Protein AF-A0A2D7V155-F1 (afdb_monomer_lite)

Secondary structure (DSSP, 8-state):
----HHHHHHHHH--HHHHHHHHHHTT----S-HHHHHHHHIIIII-TT---SHHHHHH--HHHHHHHHHHTTS---S-HHHHHHHHHHHHH--TTTS-TGGGGTS-HHHHHHHHHHTT----S-HHHHHHHHHHHHHHTTTTSSS--HHHHT---------PPPPPPPP--PPPP-----

Sequence (181 aa):
MDIDTERLAILHTSKLEDLKEIASESGVPRTGSVERLRIRLIQSIILPSEDLTWDGIQDLSNQQLTDLLKIFGVKSSGSQKDKRQRIWLHIHQDPKKLTIDSLAEMNRDDLHELCARLEMPRSGNKTQLIGRVAGVLSNQEGAWGRIKRSVKRGSTSSVPTTKPTPPPAPIVSPIEIEESE

Structure (mmCIF, N/CA/C/O backbone):
data_AF-A0A2D7V155-F1
#
_entry.id   AF-A0A2D7V155-F1
#
loop_
_atom_site.group_PDB
_atom_site.id
_atom_site.type_symbol
_atom_site.label_atom_id
_atom_site.label_alt_id
_atom_site.label_comp_id
_atom_site.label_asym_id
_atom_site.label_entity_id
_atom_site.label_seq_id
_atom_site.pdbx_PDB_ins_code
_atom_site.Cartn_x
_atom_site.Cartn_y
_atom_site.Cartn_z
_atom_site.occupancy
_atom_site.B_iso_or_equiv
_atom_site.auth_seq_id
_atom_site.auth_comp_id
_atom_site.auth_asym_id
_atom_site.auth_atom_id
_atom_site.pdbx_PDB_model_num
ATOM 1 N N . MET A 1 1 ? -20.803 1.721 -3.032 1.00 69.25 1 MET A N 1
ATOM 2 C CA . MET A 1 1 ? -20.425 0.943 -1.839 1.00 69.25 1 MET A CA 1
ATOM 3 C C . MET A 1 1 ? -21.071 1.635 -0.665 1.00 69.25 1 MET A C 1
ATOM 5 O O . MET A 1 1 ? -20.815 2.822 -0.489 1.00 69.25 1 MET A O 1
ATOM 9 N N . ASP A 1 2 ? -21.957 0.946 0.041 1.00 78.94 2 ASP A N 1
ATOM 10 C CA . ASP A 1 2 ? -22.443 1.440 1.325 1.00 78.94 2 ASP A CA 1
ATOM 11 C C . ASP A 1 2 ? -21.349 1.146 2.357 1.00 78.94 2 ASP A C 1
ATOM 13 O O . ASP A 1 2 ? -20.888 0.010 2.454 1.00 78.94 2 ASP A O 1
ATOM 17 N N . ILE A 1 3 ? -20.817 2.186 2.995 1.00 87.25 3 ILE A N 1
ATOM 18 C CA . ILE A 1 3 ? -19.624 2.095 3.842 1.00 87.25 3 ILE A CA 1
ATOM 19 C C . ILE A 1 3 ? -19.998 2.635 5.208 1.00 87.25 3 ILE A C 1
ATOM 21 O O . ILE A 1 3 ? -20.402 3.792 5.326 1.00 87.25 3 ILE A O 1
ATOM 25 N N . ASP A 1 4 ? -19.772 1.830 6.241 1.00 90.56 4 ASP A N 1
ATOM 26 C CA . ASP A 1 4 ? -19.869 2.271 7.627 1.00 90.56 4 ASP A CA 1
ATOM 27 C C . ASP A 1 4 ? -18.742 3.273 7.933 1.00 90.56 4 ASP A C 1
ATOM 29 O O . ASP A 1 4 ? -17.618 2.926 8.313 1.00 90.56 4 ASP A O 1
ATOM 33 N N . THR A 1 5 ? -19.031 4.548 7.671 1.00 90.06 5 THR A N 1
ATOM 34 C CA . THR A 1 5 ? -18.073 5.650 7.819 1.00 90.06 5 THR A CA 1
ATOM 35 C C . THR A 1 5 ? -17.657 5.891 9.267 1.00 90.06 5 THR A C 1
ATOM 37 O O . THR A 1 5 ? -16.519 6.306 9.499 1.00 90.06 5 THR A O 1
ATOM 40 N N . GLU A 1 6 ? -18.529 5.603 10.235 1.00 91.06 6 GLU A N 1
ATOM 41 C CA . GLU A 1 6 ? -18.231 5.751 11.659 1.00 91.06 6 GLU A CA 1
ATOM 42 C C . GLU A 1 6 ? -17.217 4.691 12.086 1.00 91.06 6 GLU A C 1
ATOM 44 O O . GLU A 1 6 ? -16.145 5.014 12.610 1.00 91.06 6 GLU A O 1
ATOM 49 N N . ARG A 1 7 ? -17.485 3.427 11.746 1.00 92.75 7 ARG A N 1
ATOM 50 C CA . ARG A 1 7 ? -16.569 2.321 12.026 1.00 92.75 7 ARG A CA 1
ATOM 51 C C . ARG A 1 7 ? -15.243 2.485 11.291 1.00 92.75 7 ARG A C 1
ATOM 53 O O . ARG A 1 7 ? -14.184 2.230 11.866 1.00 92.75 7 ARG A O 1
ATOM 60 N N . LEU A 1 8 ? -15.264 2.991 10.057 1.00 94.69 8 LEU A N 1
ATOM 61 C CA . LEU A 1 8 ? -14.048 3.317 9.313 1.00 94.69 8 LEU A CA 1
ATOM 62 C C . LEU A 1 8 ? -13.208 4.402 10.012 1.00 94.69 8 LEU A C 1
ATOM 64 O O . LEU A 1 8 ? -11.986 4.258 10.124 1.00 94.69 8 LEU A O 1
ATOM 68 N N . ALA A 1 9 ? -13.843 5.465 10.513 1.00 92.56 9 ALA A N 1
ATOM 69 C CA . ALA A 1 9 ? -13.159 6.543 11.226 1.00 92.56 9 ALA A CA 1
ATOM 70 C C . ALA A 1 9 ? -12.516 6.057 12.536 1.00 92.56 9 ALA A C 1
ATOM 72 O O . ALA A 1 9 ? -11.379 6.441 12.843 1.00 92.56 9 ALA A O 1
ATOM 73 N N . ILE A 1 10 ? -13.197 5.166 13.268 1.00 94.00 10 ILE A N 1
ATOM 74 C CA . ILE A 1 10 ? -12.641 4.487 14.447 1.00 94.00 10 ILE A CA 1
ATOM 75 C C . ILE A 1 10 ? -11.367 3.737 14.041 1.00 94.00 10 ILE A C 1
ATOM 77 O O . ILE A 1 10 ? -10.286 4.043 14.544 1.00 94.00 10 ILE A O 1
ATOM 81 N N . LEU A 1 11 ? -11.436 2.857 13.035 1.00 94.75 11 LEU A N 1
ATOM 82 C CA . LEU A 1 11 ? -10.273 2.083 12.577 1.00 94.75 11 LEU A CA 1
ATOM 83 C C . LEU A 1 11 ? -9.082 2.968 12.167 1.00 94.75 11 LEU A C 1
ATOM 85 O O . LEU A 1 11 ? -7.926 2.631 12.440 1.00 94.75 11 LEU A O 1
ATOM 89 N N . HIS A 1 12 ? -9.325 4.119 11.536 1.00 94.25 12 HIS A N 1
ATOM 90 C CA . HIS A 1 12 ? -8.265 5.046 11.121 1.00 94.25 12 HIS A CA 1
ATOM 91 C C . HIS A 1 12 ? -7.540 5.728 12.287 1.00 94.25 12 HIS A C 1
ATOM 93 O O . HIS A 1 12 ? -6.346 6.041 12.166 1.00 94.25 12 HIS A O 1
ATOM 99 N N . THR A 1 13 ? -8.238 5.966 13.397 1.00 92.69 13 THR A N 1
ATOM 100 C CA . THR A 1 13 ? -7.766 6.809 14.508 1.00 92.69 13 THR A CA 1
ATOM 101 C C . THR A 1 13 ? -7.374 6.024 15.761 1.00 92.69 13 THR A C 1
ATOM 103 O O . THR A 1 13 ? -6.478 6.473 16.479 1.00 92.69 13 THR A O 1
ATOM 106 N N . SER A 1 14 ? -7.936 4.828 15.968 1.00 93.50 14 SER A N 1
ATOM 107 C CA . SER A 1 14 ? -7.659 3.935 17.101 1.00 93.50 14 SER A CA 1
ATOM 108 C C . SER A 1 14 ? -6.175 3.632 17.296 1.00 93.50 14 SER A C 1
ATOM 110 O O . SER A 1 14 ? -5.396 3.535 16.334 1.00 93.50 14 SER A O 1
ATOM 112 N N . LYS A 1 15 ? -5.769 3.462 18.558 1.00 93.50 15 LYS A N 1
ATOM 113 C CA . LYS A 1 15 ? -4.402 3.076 18.931 1.00 93.50 15 LYS A CA 1
ATOM 114 C C . LYS A 1 15 ? -4.209 1.568 18.755 1.00 93.50 15 LYS A C 1
ATOM 116 O O . LYS A 1 15 ? -5.144 0.832 18.470 1.00 93.50 15 LYS A O 1
ATOM 121 N N . LEU A 1 16 ? -2.965 1.099 18.894 1.00 93.69 16 LEU A N 1
ATOM 122 C CA . LEU A 1 16 ? -2.637 -0.314 18.680 1.00 93.69 16 LEU A CA 1
ATOM 123 C C . LEU A 1 16 ? -3.447 -1.255 19.580 1.00 93.69 16 LEU A C 1
ATOM 125 O O . LEU A 1 16 ? -3.882 -2.298 19.106 1.00 93.69 16 LEU A O 1
ATOM 129 N N . GLU A 1 17 ? -3.611 -0.903 20.855 1.00 94.25 17 GLU A N 1
ATOM 130 C CA . GLU A 1 17 ? -4.313 -1.749 21.823 1.00 94.25 17 GLU A CA 1
ATOM 131 C C . GLU A 1 17 ? -5.804 -1.860 21.482 1.00 94.25 17 GLU A C 1
ATOM 133 O O . GLU A 1 17 ? -6.286 -2.977 21.321 1.00 94.25 17 GLU A O 1
ATOM 138 N N . ASP A 1 18 ? -6.474 -0.741 21.192 1.00 95.00 18 ASP A N 1
ATOM 139 C CA . ASP A 1 18 ? -7.873 -0.739 20.738 1.00 95.00 18 ASP A CA 1
ATOM 140 C C . ASP A 1 18 ? -8.043 -1.546 19.434 1.00 95.00 18 ASP A C 1
ATOM 142 O O . ASP A 1 18 ? -8.956 -2.351 19.291 1.00 95.00 18 ASP A O 1
ATOM 146 N N . LEU A 1 19 ? -7.121 -1.406 18.470 1.00 95.81 19 LEU A N 1
ATOM 147 C CA . LEU A 1 19 ? -7.168 -2.193 17.230 1.00 95.81 19 LEU A CA 1
ATOM 148 C C . LEU A 1 19 ? -6.998 -3.697 17.490 1.00 95.81 19 LEU A C 1
ATOM 150 O O . LEU A 1 19 ? -7.582 -4.514 16.783 1.00 95.81 19 LEU A O 1
ATOM 154 N N . LYS A 1 20 ? -6.185 -4.088 18.479 1.00 95.81 20 LYS A N 1
ATOM 155 C CA . LYS A 1 20 ? -6.024 -5.496 18.871 1.00 95.81 20 LYS A CA 1
ATOM 156 C C . LYS A 1 20 ? -7.283 -6.044 19.540 1.00 95.81 20 LYS A C 1
ATOM 158 O O . LYS A 1 20 ? -7.566 -7.230 19.372 1.00 95.81 20 LYS A O 1
ATOM 163 N N . GLU A 1 21 ? -7.996 -5.223 20.299 1.00 95.69 21 GLU A N 1
ATOM 164 C CA . GLU A 1 21 ? -9.286 -5.575 20.893 1.00 95.69 21 GLU A CA 1
ATOM 165 C C . GLU A 1 21 ? -10.333 -5.794 19.798 1.00 95.69 21 GLU A C 1
ATOM 167 O O . GLU A 1 21 ? -10.829 -6.911 19.662 1.00 95.69 21 GLU A O 1
ATOM 172 N N . ILE A 1 22 ? -10.509 -4.819 18.897 1.00 95.12 22 ILE A N 1
ATOM 173 C CA . ILE A 1 22 ? -11.411 -4.930 17.736 1.00 95.12 22 ILE A CA 1
ATOM 174 C C . ILE A 1 22 ? -11.067 -6.162 16.882 1.00 95.12 22 ILE A C 1
ATOM 176 O O . ILE A 1 22 ? -11.953 -6.875 16.408 1.00 95.12 22 ILE A O 1
ATOM 180 N N . ALA A 1 23 ? -9.774 -6.449 16.688 1.00 95.12 23 ALA A N 1
ATOM 181 C CA . ALA A 1 23 ? -9.330 -7.643 15.972 1.00 95.12 23 ALA A CA 1
ATOM 182 C C . ALA A 1 23 ? -9.713 -8.938 16.694 1.00 95.12 23 ALA A C 1
ATOM 184 O O . ALA A 1 23 ? -10.104 -9.894 16.034 1.00 95.12 23 ALA A O 1
ATOM 185 N N . SER A 1 24 ? -9.649 -8.963 18.026 1.00 94.06 24 SER A N 1
ATOM 186 C CA . SER A 1 24 ? -10.067 -10.123 18.823 1.00 94.06 24 SER A CA 1
ATOM 187 C C . SER A 1 24 ? -11.569 -10.375 18.681 1.00 94.06 24 SER A C 1
ATOM 189 O O . SER A 1 24 ? -11.970 -11.506 18.429 1.00 94.06 24 SER A O 1
ATOM 191 N N . GLU A 1 25 ? -12.379 -9.319 18.768 1.00 93.19 25 GLU A N 1
ATOM 192 C CA . GLU A 1 25 ? -13.838 -9.384 18.599 1.00 93.19 25 GLU A CA 1
ATOM 193 C C . GLU A 1 25 ? -14.246 -9.812 17.185 1.00 93.19 25 GLU A C 1
ATOM 195 O O . GLU A 1 25 ? -15.219 -10.536 17.002 1.00 93.19 25 GLU A O 1
ATOM 200 N N . SER A 1 26 ? -13.476 -9.387 16.180 1.00 90.06 26 SER A N 1
ATOM 201 C CA . SER A 1 26 ? -13.758 -9.654 14.764 1.00 90.06 26 SER A CA 1
ATOM 202 C C . SER A 1 26 ? -13.097 -10.938 14.237 1.00 90.06 26 SER A C 1
ATOM 204 O O . SER A 1 26 ? -13.156 -11.201 13.038 1.00 90.06 26 SER A O 1
ATOM 206 N N . GLY A 1 27 ? -12.415 -11.716 15.089 1.00 90.88 27 GLY A N 1
ATOM 207 C CA . GLY A 1 27 ? -11.729 -12.954 14.692 1.00 90.88 27 GLY A CA 1
ATOM 208 C C . GLY A 1 27 ? -10.497 -12.759 13.792 1.00 90.88 27 GLY A C 1
ATOM 209 O O . GLY A 1 27 ? -10.080 -13.684 13.098 1.00 90.88 27 GLY A O 1
ATOM 210 N N . VAL A 1 28 ? -9.897 -11.566 13.785 1.00 91.94 28 VAL A N 1
ATOM 211 C CA . VAL A 1 28 ? -8.734 -11.212 12.956 1.00 91.94 28 VAL A CA 1
ATOM 212 C C . VAL A 1 28 ? -7.428 -11.387 13.748 1.00 91.94 28 VAL A C 1
ATOM 214 O O . VAL A 1 28 ? -7.342 -10.991 14.913 1.00 91.94 28 VAL A O 1
ATOM 217 N 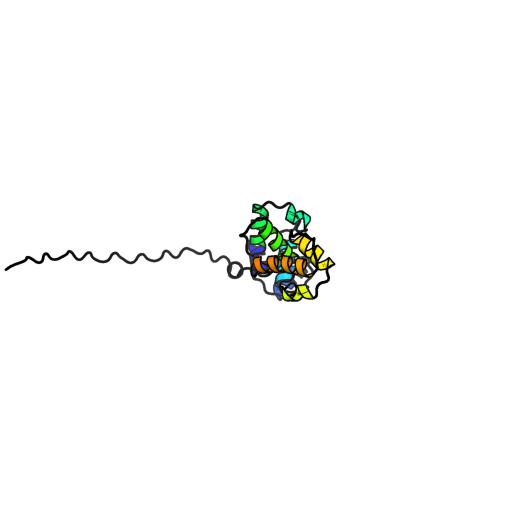N . PRO A 1 29 ? -6.342 -11.904 13.138 1.00 91.56 29 PRO A N 1
ATOM 218 C CA . PRO A 1 29 ? -5.047 -12.003 13.805 1.00 91.56 29 PRO A CA 1
ATOM 219 C C . PRO A 1 29 ? -4.505 -10.653 14.305 1.00 91.56 29 PRO A C 1
ATOM 221 O O . PRO A 1 29 ? -4.317 -9.707 13.535 1.00 91.56 29 PRO A O 1
ATOM 224 N N . ARG A 1 30 ? -4.129 -10.605 15.590 1.00 91.19 30 ARG A N 1
ATOM 225 C CA . ARG A 1 30 ? -3.631 -9.412 16.312 1.00 91.19 30 ARG A CA 1
ATOM 226 C C . ARG A 1 30 ? -2.175 -9.022 16.005 1.00 91.19 30 ARG A C 1
ATOM 228 O O . ARG A 1 30 ? -1.577 -8.229 16.731 1.00 91.19 30 ARG A O 1
ATOM 235 N N . THR A 1 31 ? -1.553 -9.620 14.990 1.00 88.12 31 THR A N 1
ATOM 236 C CA . THR A 1 31 ? -0.100 -9.533 14.768 1.00 88.12 31 THR A CA 1
ATOM 237 C C . THR A 1 31 ? 0.306 -8.367 13.870 1.00 88.12 31 THR A C 1
ATOM 239 O O . THR A 1 31 ? -0.419 -7.971 12.960 1.00 88.12 31 THR A O 1
ATOM 242 N N . GLY A 1 32 ? 1.528 -7.868 14.040 1.00 86.19 32 GLY A N 1
ATOM 243 C CA . GLY A 1 32 ? 2.114 -6.854 13.160 1.00 86.19 32 GLY A CA 1
ATOM 244 C C . GLY A 1 32 ? 1.940 -5.418 13.650 1.00 86.19 32 GLY A C 1
ATOM 245 O O . GLY A 1 32 ? 1.527 -5.160 14.778 1.00 86.19 32 GLY A O 1
ATOM 246 N N . SER A 1 33 ? 2.337 -4.470 12.802 1.00 90.50 33 SER A N 1
ATOM 247 C CA . SER A 1 33 ? 2.298 -3.043 13.122 1.00 90.50 33 SER A CA 1
ATOM 248 C C . SER A 1 33 ? 0.870 -2.485 13.111 1.00 90.50 33 SER A C 1
ATOM 250 O O . SER A 1 33 ? -0.041 -3.086 12.544 1.00 9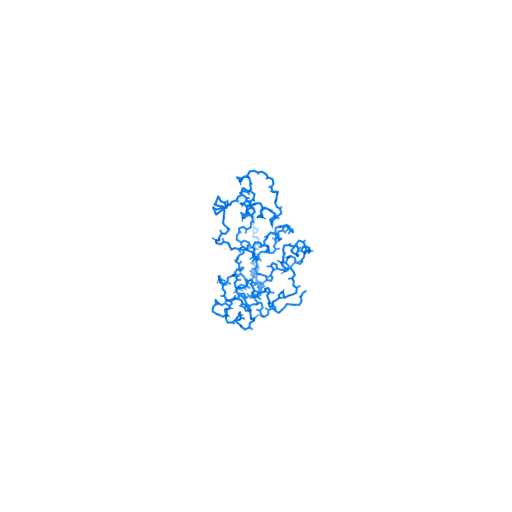0.50 33 SER A O 1
ATOM 252 N N . VAL A 1 34 ? 0.690 -1.289 13.686 1.00 91.94 34 VAL A N 1
ATOM 253 C CA . VAL A 1 34 ? -0.590 -0.554 13.694 1.00 91.94 34 VAL A CA 1
ATOM 254 C C . VAL A 1 34 ? -1.217 -0.491 12.302 1.00 91.94 34 VAL A C 1
ATOM 256 O O . VAL A 1 34 ? -2.381 -0.831 12.137 1.00 91.94 34 VAL A O 1
ATOM 259 N N . GLU A 1 35 ? -0.455 -0.074 11.287 1.00 92.81 35 GLU A N 1
ATOM 260 C CA . GLU A 1 35 ? -0.995 0.097 9.934 1.00 92.81 35 GLU A CA 1
ATOM 261 C C . GLU A 1 35 ? -1.347 -1.261 9.301 1.00 92.81 35 GLU A C 1
ATOM 263 O O . GLU A 1 35 ? -2.390 -1.371 8.667 1.00 92.81 35 GLU A O 1
ATOM 268 N N . ARG A 1 36 ? -0.560 -2.324 9.550 1.00 92.44 36 ARG A N 1
ATOM 269 C CA . ARG A 1 36 ? -0.901 -3.688 9.101 1.00 92.44 36 ARG A CA 1
ATOM 270 C C . ARG A 1 36 ? -2.203 -4.178 9.726 1.00 92.44 36 ARG A C 1
ATOM 272 O O . ARG A 1 36 ? -3.015 -4.775 9.027 1.00 92.44 36 ARG A O 1
ATOM 279 N N . LEU A 1 37 ? -2.406 -3.922 11.017 1.00 94.44 37 LEU A N 1
ATOM 280 C CA . LEU A 1 37 ? -3.632 -4.311 11.702 1.00 94.44 37 LEU A CA 1
ATOM 281 C C . LEU A 1 37 ? -4.837 -3.512 11.186 1.00 94.44 37 LEU A C 1
ATOM 283 O O . LEU A 1 37 ? -5.874 -4.106 10.915 1.00 94.44 3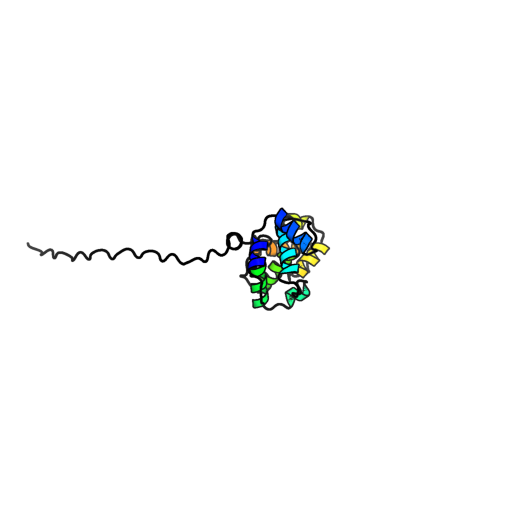7 LEU A O 1
ATOM 287 N N . ARG A 1 38 ? -4.678 -2.202 10.943 1.00 95.19 38 ARG A N 1
ATOM 288 C CA . ARG A 1 38 ? -5.720 -1.373 10.311 1.00 95.19 38 ARG A CA 1
ATOM 289 C C . ARG A 1 38 ? -6.114 -1.880 8.933 1.00 95.19 38 ARG A C 1
ATOM 291 O O . ARG A 1 38 ? -7.302 -1.994 8.674 1.00 95.19 38 ARG A O 1
ATOM 298 N N . ILE A 1 39 ? -5.145 -2.194 8.070 1.00 94.75 39 ILE A N 1
ATOM 299 C CA . ILE A 1 39 ? -5.423 -2.735 6.732 1.00 94.75 39 ILE A CA 1
ATOM 300 C C . ILE A 1 39 ? -6.279 -3.994 6.856 1.00 94.75 39 ILE A C 1
ATOM 302 O O . ILE A 1 39 ? -7.347 -4.048 6.257 1.00 94.75 39 ILE A O 1
ATOM 306 N N . ARG A 1 40 ? -5.865 -4.961 7.687 1.00 94.25 40 ARG A N 1
ATOM 307 C CA . ARG A 1 40 ? -6.616 -6.215 7.855 1.00 94.25 40 ARG A CA 1
ATOM 308 C C . ARG A 1 40 ? -8.024 -5.990 8.392 1.00 94.25 40 ARG A C 1
ATOM 310 O O . ARG A 1 40 ? -8.955 -6.593 7.880 1.00 94.25 40 ARG A O 1
ATOM 317 N N . LEU A 1 41 ? -8.178 -5.116 9.385 1.00 95.75 41 LEU A N 1
ATOM 318 C CA . LEU A 1 41 ? -9.487 -4.781 9.944 1.00 95.75 41 LEU A CA 1
ATOM 319 C C . LEU A 1 41 ? -10.391 -4.103 8.915 1.00 95.75 41 LEU A C 1
ATOM 321 O O . LEU A 1 41 ? -11.558 -4.455 8.807 1.00 95.75 41 LEU A O 1
ATOM 325 N N . ILE A 1 42 ? -9.861 -3.167 8.124 1.00 95.81 42 ILE A N 1
ATOM 326 C CA . ILE A 1 42 ? -10.616 -2.532 7.038 1.00 95.81 42 ILE A CA 1
ATOM 327 C C . ILE A 1 42 ? -11.044 -3.589 6.013 1.00 95.81 42 ILE A C 1
ATOM 329 O O . ILE A 1 42 ? -12.199 -3.590 5.604 1.00 95.81 42 ILE A O 1
ATOM 333 N N . GLN A 1 43 ? -10.161 -4.521 5.644 1.00 94.44 43 GLN A N 1
ATOM 334 C CA . GLN A 1 43 ? -10.507 -5.614 4.732 1.00 94.44 43 GLN A CA 1
ATOM 335 C C . GLN A 1 43 ? -11.620 -6.507 5.292 1.00 94.44 43 GLN A C 1
ATOM 337 O O . GLN A 1 43 ? -12.579 -6.789 4.590 1.00 94.44 43 GLN A O 1
ATOM 342 N N . SER A 1 44 ? -11.528 -6.924 6.557 1.00 93.56 44 SER A N 1
ATOM 343 C CA . SER A 1 44 ? -12.491 -7.867 7.137 1.00 93.56 44 SER A CA 1
ATOM 344 C C . SER A 1 44 ? -13.837 -7.237 7.494 1.00 93.56 44 SER A C 1
ATOM 346 O O . SER A 1 44 ? -14.855 -7.915 7.459 1.00 93.56 44 SER A O 1
ATOM 348 N N . ILE A 1 45 ? -13.841 -5.967 7.901 1.00 93.88 45 ILE A N 1
ATOM 349 C CA . ILE A 1 45 ? -15.026 -5.295 8.449 1.00 93.88 45 ILE A CA 1
ATOM 350 C C . ILE A 1 45 ? -15.697 -4.409 7.403 1.00 93.88 45 ILE A C 1
ATOM 352 O O . ILE A 1 45 ? -16.917 -4.405 7.296 1.00 93.88 45 ILE A O 1
ATOM 356 N N . ILE A 1 46 ? -14.907 -3.610 6.685 1.00 94.88 46 ILE A N 1
ATOM 357 C CA . ILE A 1 46 ? -15.421 -2.560 5.798 1.00 94.88 46 ILE A CA 1
ATOM 358 C C . ILE A 1 46 ? -15.533 -3.068 4.360 1.00 94.88 46 ILE A C 1
ATOM 360 O O . ILE A 1 46 ? -16.420 -2.639 3.630 1.00 94.88 46 ILE A O 1
ATOM 364 N N . LEU A 1 47 ? -14.649 -3.984 3.955 1.00 93.62 47 LEU A N 1
ATOM 365 C CA . LEU A 1 47 ? -14.564 -4.515 2.592 1.00 93.62 47 LEU A CA 1
ATOM 366 C C . LEU A 1 47 ? -14.688 -6.055 2.527 1.00 93.62 47 LEU A C 1
ATOM 368 O O . LEU A 1 47 ? -13.922 -6.676 1.790 1.00 93.62 47 LEU A O 1
ATOM 372 N N . PRO A 1 48 ? -15.620 -6.704 3.257 1.00 90.38 48 PRO A N 1
ATOM 373 C CA . PRO A 1 48 ? -15.653 -8.167 3.357 1.00 90.38 48 PRO A CA 1
ATOM 374 C C . PRO A 1 48 ? -15.943 -8.873 2.024 1.00 90.38 48 PRO A C 1
ATOM 376 O O . PRO A 1 48 ? -15.597 -10.040 1.864 1.00 90.38 48 PRO A O 1
ATOM 379 N N . SER A 1 49 ? -16.594 -8.187 1.082 1.00 89.25 49 SER A N 1
ATOM 380 C CA . SER A 1 49 ? -16.989 -8.726 -0.223 1.00 89.25 49 SER A CA 1
ATOM 381 C C . SER A 1 49 ? -16.034 -8.372 -1.361 1.00 89.25 49 SER A C 1
ATOM 383 O O . SER A 1 49 ? -16.241 -8.835 -2.479 1.00 89.25 49 SER A O 1
ATOM 385 N N . GLU A 1 50 ? -15.040 -7.514 -1.124 1.00 90.56 50 GLU A N 1
ATOM 386 C CA . GLU A 1 50 ? -14.134 -7.072 -2.184 1.00 90.56 50 GLU A CA 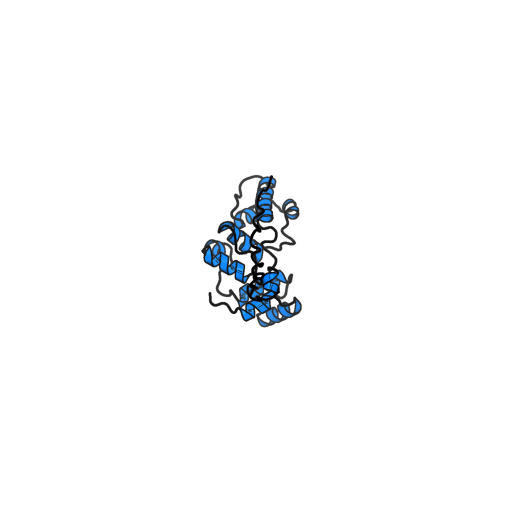1
ATOM 387 C C . GLU A 1 50 ? -13.012 -8.088 -2.387 1.00 90.56 50 GLU A C 1
ATOM 389 O O . GLU A 1 50 ? -12.294 -8.447 -1.448 1.00 90.56 50 GLU A O 1
ATOM 394 N N . ASP A 1 51 ? -12.809 -8.500 -3.636 1.00 92.19 51 ASP A N 1
ATOM 395 C CA . ASP A 1 51 ? -11.642 -9.287 -4.001 1.00 92.19 51 ASP A CA 1
ATOM 396 C C . ASP A 1 51 ? -10.411 -8.377 -4.104 1.00 92.19 51 ASP A C 1
ATOM 398 O O . ASP A 1 51 ? -10.204 -7.642 -5.070 1.00 92.19 51 ASP A O 1
ATOM 402 N N . LEU A 1 52 ? -9.586 -8.421 -3.062 1.00 92.00 52 LEU A N 1
ATOM 403 C CA . LEU A 1 52 ? -8.343 -7.659 -2.963 1.00 92.00 52 LEU A CA 1
ATOM 404 C C . LEU A 1 52 ? -7.106 -8.511 -3.276 1.00 92.00 52 LEU A C 1
ATOM 406 O O . LEU A 1 52 ? -5.981 -8.122 -2.936 1.00 92.00 52 LEU A O 1
ATOM 410 N N . THR A 1 53 ? -7.301 -9.669 -3.912 1.00 92.25 53 THR A N 1
ATOM 411 C CA . THR A 1 53 ? -6.211 -10.412 -4.540 1.00 92.25 53 THR A CA 1
ATOM 412 C C . THR A 1 53 ? -5.632 -9.618 -5.711 1.00 92.25 53 THR A C 1
ATOM 414 O O . THR A 1 53 ? -6.119 -8.558 -6.102 1.00 92.25 53 THR A O 1
ATOM 417 N N . TRP A 1 54 ? -4.531 -10.108 -6.272 1.00 90.69 54 TRP A N 1
ATOM 418 C CA . TRP A 1 54 ? -3.921 -9.469 -7.432 1.00 90.69 54 TRP A CA 1
ATOM 419 C C . TRP A 1 54 ? -4.861 -9.388 -8.633 1.00 90.69 54 TRP A C 1
ATOM 421 O O . TRP A 1 54 ? -4.961 -8.317 -9.227 1.00 90.69 54 TRP A O 1
ATOM 431 N N . ASP A 1 55 ? -5.545 -10.485 -8.952 1.00 92.44 55 ASP A N 1
ATOM 432 C CA . ASP A 1 55 ? -6.467 -10.541 -10.085 1.00 92.44 55 ASP A CA 1
ATOM 433 C C . ASP A 1 55 ? -7.690 -9.659 -9.811 1.00 92.44 55 ASP A C 1
ATOM 435 O O . ASP A 1 55 ? -8.015 -8.800 -10.630 1.00 92.44 55 ASP A O 1
ATOM 439 N N . GLY A 1 56 ? -8.239 -9.720 -8.590 1.00 94.44 56 GLY A N 1
ATOM 440 C CA . GLY A 1 56 ? -9.298 -8.811 -8.150 1.00 94.44 56 GLY A CA 1
ATOM 441 C C . GLY A 1 56 ? -8.932 -7.332 -8.324 1.00 94.44 56 GLY A C 1
ATOM 442 O O . GLY A 1 56 ? -9.702 -6.569 -8.899 1.00 94.44 56 GLY A O 1
ATOM 443 N N . ILE A 1 57 ? -7.716 -6.916 -7.939 1.00 95.75 57 ILE A N 1
ATOM 444 C CA . ILE A 1 57 ? -7.239 -5.531 -8.128 1.00 95.75 57 ILE A CA 1
ATOM 445 C C . ILE A 1 57 ? -7.131 -5.145 -9.614 1.00 95.75 57 ILE A C 1
ATOM 447 O O . ILE A 1 57 ? -7.341 -3.972 -9.948 1.00 95.75 57 ILE A O 1
ATOM 451 N N . GLN A 1 58 ? -6.773 -6.080 -10.502 1.00 95.12 58 GLN A N 1
ATOM 452 C CA . GLN A 1 58 ? -6.674 -5.811 -11.942 1.00 95.12 58 GLN A CA 1
ATOM 453 C C . GLN A 1 58 ? -8.043 -5.521 -12.569 1.00 95.12 58 GLN A C 1
ATOM 455 O O . GLN A 1 58 ? -8.129 -4.626 -13.416 1.00 95.12 58 GLN A O 1
ATOM 460 N N . ASP A 1 59 ? -9.093 -6.193 -12.097 1.00 95.62 59 ASP A N 1
ATOM 461 C CA . ASP A 1 59 ? -10.456 -6.083 -12.630 1.00 95.62 59 ASP A CA 1
ATOM 462 C C . ASP A 1 59 ? -11.198 -4.810 -12.182 1.00 95.62 59 ASP A C 1
ATOM 464 O O . ASP A 1 59 ? -12.215 -4.423 -12.765 1.00 95.62 59 ASP A O 1
ATOM 468 N N . LEU A 1 60 ? -10.683 -4.099 -11.176 1.00 95.81 60 LEU A N 1
ATOM 469 C CA . LEU A 1 60 ? -11.315 -2.884 -10.670 1.00 95.81 60 LEU A CA 1
ATOM 470 C C . LEU A 1 60 ? -11.255 -1.719 -11.668 1.00 95.81 60 LEU A C 1
ATOM 472 O O . LEU A 1 60 ? -10.203 -1.317 -12.189 1.00 95.81 60 LEU A O 1
ATOM 476 N N . SER A 1 61 ? -12.398 -1.053 -11.830 1.00 96.38 61 SER A N 1
ATOM 477 C CA . SER A 1 61 ? -12.475 0.214 -12.553 1.00 96.38 61 SER A CA 1
ATOM 478 C C . SER A 1 61 ? -11.662 1.317 -11.862 1.00 96.38 61 SER A C 1
ATOM 480 O O . SER A 1 61 ? -11.429 1.318 -10.650 1.00 96.38 61 SER A O 1
ATOM 482 N N . ASN A 1 62 ? -11.271 2.342 -12.624 1.00 97.38 62 ASN A N 1
ATOM 483 C CA . ASN A 1 62 ? -10.543 3.496 -12.086 1.00 97.38 62 ASN A CA 1
ATOM 484 C C . ASN A 1 62 ? -11.290 4.207 -10.938 1.00 97.38 62 ASN A C 1
ATOM 486 O O . ASN A 1 62 ? -10.652 4.746 -10.027 1.00 97.38 62 ASN A O 1
ATOM 490 N N . GLN A 1 63 ? -12.626 4.207 -10.970 1.00 96.69 63 GLN A N 1
ATOM 491 C CA . GLN A 1 63 ? -13.446 4.765 -9.898 1.00 96.69 63 GLN A CA 1
ATOM 492 C C . GLN A 1 63 ? -13.371 3.895 -8.636 1.00 96.69 63 GLN A C 1
ATOM 494 O O . GLN A 1 63 ? -13.014 4.414 -7.581 1.00 96.69 63 GLN A O 1
ATOM 499 N N . GLN A 1 64 ? -13.563 2.575 -8.753 1.00 96.62 64 GLN A N 1
ATOM 500 C CA . GLN A 1 64 ? -13.438 1.641 -7.623 1.00 96.62 64 GLN A CA 1
ATOM 501 C C . GLN A 1 64 ? -12.055 1.712 -6.966 1.00 96.62 64 GLN A C 1
ATOM 503 O O . GLN A 1 64 ? -11.954 1.829 -5.747 1.00 96.62 64 GLN A O 1
ATOM 508 N N . LEU A 1 65 ? -10.983 1.758 -7.763 1.00 97.62 65 LEU A N 1
ATOM 509 C CA . LEU A 1 65 ? -9.620 1.946 -7.252 1.00 97.62 65 LEU A CA 1
ATOM 510 C C . LEU A 1 65 ? -9.475 3.253 -6.456 1.00 97.62 65 LEU A C 1
ATOM 512 O O . LEU A 1 65 ? -8.771 3.314 -5.449 1.00 97.62 65 LEU A O 1
ATOM 516 N N . THR A 1 66 ? -10.134 4.323 -6.906 1.00 97.50 66 THR A N 1
ATOM 517 C CA . THR A 1 66 ? -10.103 5.625 -6.226 1.00 97.50 66 THR A CA 1
ATOM 518 C C . THR A 1 66 ? -10.813 5.553 -4.880 1.00 97.50 66 THR A C 1
ATOM 520 O O . THR A 1 66 ? -10.317 6.118 -3.902 1.00 97.50 66 THR A O 1
ATOM 523 N N . ASP A 1 67 ? -11.950 4.865 -4.830 1.00 96.06 67 ASP A N 1
ATOM 524 C CA . ASP A 1 67 ? -12.759 4.732 -3.624 1.00 96.06 67 ASP A CA 1
ATOM 525 C C . ASP A 1 67 ? -12.088 3.809 -2.604 1.00 96.06 67 ASP A C 1
ATOM 527 O O . ASP A 1 67 ? -11.937 4.215 -1.453 1.00 96.06 67 ASP A O 1
ATOM 531 N N . LEU A 1 68 ? -11.511 2.679 -3.026 1.00 96.75 68 LEU A N 1
ATOM 532 C CA . LEU A 1 68 ? -10.673 1.840 -2.161 1.00 96.75 68 LEU A CA 1
ATOM 533 C C . LEU A 1 68 ? -9.508 2.620 -1.543 1.00 96.75 68 LEU A C 1
ATOM 535 O O . LEU A 1 68 ? -9.276 2.547 -0.338 1.00 96.75 68 LEU A O 1
ATOM 539 N N . LEU A 1 69 ? -8.789 3.424 -2.331 1.00 97.12 69 LEU A N 1
ATOM 540 C CA . LEU A 1 69 ? -7.685 4.237 -1.807 1.00 97.12 69 LEU A CA 1
ATOM 541 C C . LEU A 1 69 ? -8.152 5.279 -0.778 1.00 97.12 69 LEU A C 1
ATOM 543 O O . LEU A 1 69 ? -7.406 5.589 0.153 1.00 97.12 69 LEU A O 1
ATOM 547 N N . LYS A 1 70 ? -9.369 5.821 -0.924 1.00 95.81 70 LYS A N 1
ATOM 548 C CA . LYS A 1 70 ? -9.974 6.708 0.083 1.00 95.81 70 LYS A CA 1
ATOM 549 C C . LYS A 1 70 ? -10.357 5.937 1.346 1.00 95.81 70 LYS A C 1
ATOM 551 O O . LYS A 1 70 ? -10.084 6.438 2.432 1.00 95.81 70 LYS A O 1
ATOM 556 N N . ILE A 1 71 ? -10.913 4.731 1.208 1.00 96.06 71 ILE A N 1
ATOM 557 C CA . ILE A 1 71 ? -11.279 3.852 2.331 1.00 96.06 71 ILE A CA 1
ATOM 558 C C . ILE A 1 71 ? -10.036 3.466 3.133 1.00 96.06 71 ILE A C 1
ATOM 560 O O . ILE A 1 71 ? -10.008 3.618 4.349 1.00 96.06 71 ILE A O 1
ATOM 564 N N . PHE A 1 72 ? -8.948 3.087 2.467 1.00 96.31 72 PHE A N 1
ATOM 565 C CA . PHE A 1 72 ? -7.660 2.859 3.127 1.00 96.31 72 PHE A CA 1
ATOM 566 C C . PHE A 1 72 ? -7.015 4.140 3.686 1.00 96.31 72 PHE A C 1
ATOM 568 O O . PHE A 1 72 ? -6.027 4.075 4.413 1.00 96.31 72 PHE A O 1
ATOM 575 N N . GLY A 1 73 ? -7.546 5.322 3.365 1.00 95.38 73 GLY A N 1
ATOM 576 C CA . GLY A 1 73 ? -7.046 6.597 3.874 1.00 95.38 73 GLY A CA 1
ATOM 577 C C . GLY A 1 73 ? -5.701 7.022 3.277 1.00 95.38 73 GLY A C 1
ATOM 578 O O . GLY A 1 73 ? -4.978 7.811 3.892 1.00 95.38 73 GLY A O 1
ATOM 579 N N . VAL A 1 74 ? -5.348 6.531 2.087 1.00 96.00 74 VAL A N 1
ATOM 580 C CA . VAL A 1 74 ? -4.078 6.816 1.397 1.00 96.00 74 VAL A CA 1
ATOM 581 C C . VAL A 1 74 ? -4.276 7.779 0.212 1.00 96.00 74 VAL A C 1
ATOM 583 O O . VAL A 1 74 ? -5.322 8.418 0.044 1.00 96.00 74 VAL A O 1
ATOM 586 N N . LYS A 1 75 ? -3.235 8.026 -0.595 1.00 96.00 75 LYS A N 1
ATOM 587 C CA . LYS A 1 75 ? -3.362 8.897 -1.777 1.00 96.00 75 LYS A CA 1
ATOM 588 C C . LYS A 1 75 ? -4.243 8.209 -2.827 1.00 96.00 75 LYS A C 1
ATOM 590 O O . LYS A 1 75 ? -3.961 7.085 -3.212 1.00 96.00 75 LYS A O 1
ATOM 595 N N . SER A 1 76 ? -5.266 8.898 -3.333 1.00 96.19 76 SER A N 1
ATOM 596 C CA . SER A 1 76 ? -6.217 8.364 -4.324 1.00 96.19 76 SER A CA 1
ATOM 597 C C . SER A 1 76 ? -6.029 8.916 -5.744 1.00 96.19 76 SER A C 1
ATOM 599 O O . SER A 1 76 ? -6.679 8.447 -6.672 1.00 96.19 76 SER A O 1
ATOM 601 N N . SER A 1 77 ? -5.140 9.897 -5.942 1.00 95.06 77 SER A N 1
ATOM 602 C CA . SER A 1 77 ? -4.838 10.473 -7.261 1.00 95.06 77 SER A CA 1
ATOM 603 C C . SER A 1 77 ? -3.701 9.736 -7.982 1.00 95.06 77 SER A C 1
ATOM 605 O O . SER A 1 77 ? -2.888 9.069 -7.338 1.00 95.06 77 SER A O 1
ATOM 607 N N . GLY A 1 78 ? -3.632 9.877 -9.307 1.00 96.25 78 GLY A N 1
ATOM 608 C CA . GLY A 1 78 ? -2.662 9.201 -10.181 1.00 96.25 78 GLY A CA 1
ATOM 609 C C . GLY A 1 78 ? -3.347 8.471 -11.337 1.00 96.25 78 GLY A C 1
ATOM 610 O O . GLY A 1 78 ? -4.579 8.492 -11.434 1.00 96.25 78 GLY A O 1
ATOM 611 N N . SER A 1 79 ? -2.557 7.829 -12.198 1.00 97.19 79 SER A N 1
ATOM 612 C CA . SER A 1 79 ? -3.076 6.958 -13.261 1.00 97.19 79 SER A CA 1
ATOM 613 C C . SER A 1 79 ? -3.748 5.703 -12.680 1.00 97.19 79 SER A C 1
ATOM 615 O O . SER A 1 79 ? -3.547 5.367 -11.512 1.00 97.19 79 SER A O 1
ATOM 617 N N . GLN A 1 80 ? -4.540 4.979 -13.480 1.00 97.56 80 GLN A N 1
ATOM 618 C CA . GLN A 1 80 ? -5.147 3.714 -13.035 1.00 97.56 80 GLN A CA 1
ATOM 619 C C . GLN A 1 80 ? -4.075 2.706 -12.582 1.00 97.56 80 GLN A C 1
ATOM 621 O O . GLN A 1 80 ? -4.217 2.083 -11.531 1.00 97.56 80 GLN A O 1
ATOM 626 N N . LYS A 1 81 ? -2.961 2.632 -13.322 1.00 97.44 81 LYS A N 1
ATOM 627 C CA . LYS A 1 81 ? -1.791 1.819 -12.977 1.00 97.44 81 LYS A CA 1
ATOM 628 C C . LYS 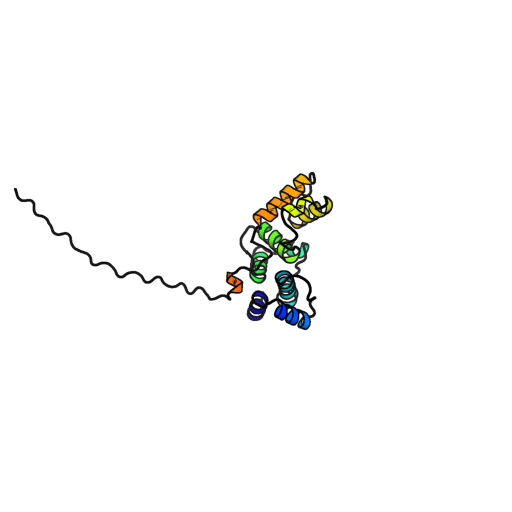A 1 81 ? -1.179 2.233 -11.636 1.00 97.44 81 LYS A C 1
ATOM 630 O O . LYS A 1 81 ? -0.962 1.376 -10.783 1.00 97.44 81 LYS A O 1
ATOM 635 N N . ASP A 1 82 ? -0.974 3.533 -11.400 1.00 97.69 82 ASP A N 1
ATOM 636 C CA . ASP A 1 82 ? -0.436 4.015 -10.116 1.00 97.69 82 ASP A CA 1
ATOM 637 C C . ASP A 1 82 ? -1.338 3.631 -8.942 1.00 97.69 82 ASP A C 1
ATOM 639 O O . ASP A 1 82 ? -0.846 3.352 -7.849 1.00 97.69 82 ASP A O 1
ATOM 643 N N . LYS A 1 83 ? -2.660 3.641 -9.148 1.00 98.25 83 LYS A N 1
ATOM 644 C CA . LYS A 1 83 ? -3.628 3.257 -8.118 1.00 98.25 83 LYS A CA 1
ATOM 645 C C . LYS A 1 83 ? -3.556 1.762 -7.817 1.00 98.25 83 LYS A C 1
ATOM 647 O O . LYS A 1 83 ? -3.482 1.416 -6.642 1.00 98.25 83 LYS A O 1
ATOM 652 N N . ARG A 1 84 ? -3.506 0.894 -8.837 1.00 98.00 84 ARG A N 1
ATOM 653 C CA . ARG A 1 84 ? -3.351 -0.562 -8.649 1.00 98.00 84 ARG A CA 1
ATOM 654 C C . ARG A 1 84 ? -2.055 -0.908 -7.925 1.00 98.00 84 ARG A C 1
ATOM 656 O O . ARG A 1 84 ? -2.100 -1.580 -6.898 1.00 98.00 84 ARG A O 1
ATOM 663 N N . GLN A 1 85 ? -0.926 -0.354 -8.376 1.00 97.75 85 GLN A N 1
ATOM 664 C CA . GLN A 1 85 ? 0.368 -0.511 -7.701 1.00 97.75 85 GLN A CA 1
ATOM 665 C C . GLN A 1 85 ? 0.292 -0.083 -6.232 1.00 97.75 85 GLN A C 1
ATOM 667 O O . GLN A 1 85 ? 0.752 -0.797 -5.345 1.00 97.75 85 GLN A O 1
ATOM 672 N N . ARG A 1 86 ? -0.323 1.073 -5.956 1.00 97.88 86 ARG A N 1
ATOM 673 C CA . ARG A 1 86 ? -0.464 1.604 -4.598 1.00 97.88 86 ARG A CA 1
ATOM 674 C C . ARG A 1 86 ? -1.316 0.717 -3.701 1.00 97.88 86 ARG A C 1
ATOM 676 O O . ARG A 1 86 ? -0.923 0.491 -2.561 1.00 97.88 86 ARG A O 1
ATOM 683 N N . ILE A 1 87 ? -2.462 0.236 -4.188 1.00 97.50 87 ILE A N 1
ATOM 684 C CA . ILE A 1 87 ? -3.321 -0.691 -3.439 1.00 97.50 87 ILE A CA 1
ATOM 685 C C . ILE A 1 87 ? -2.545 -1.971 -3.142 1.00 97.50 87 ILE A C 1
ATOM 687 O O . ILE A 1 87 ? -2.477 -2.383 -1.985 1.00 97.50 87 ILE A O 1
ATOM 691 N N . TRP A 1 88 ? -1.896 -2.552 -4.154 1.00 97.38 88 TRP A N 1
ATOM 692 C CA . TRP A 1 88 ? -1.148 -3.789 -3.979 1.00 97.38 88 TRP A CA 1
ATOM 693 C C . TRP A 1 88 ? -0.023 -3.638 -2.948 1.00 97.38 88 TRP A C 1
ATOM 695 O O . TRP A 1 88 ? 0.043 -4.429 -2.006 1.00 97.38 88 TRP A O 1
ATOM 705 N N . LEU A 1 89 ? 0.796 -2.584 -3.063 1.00 97.06 89 LEU A N 1
ATOM 706 C CA . LEU A 1 89 ? 1.848 -2.257 -2.096 1.00 97.06 89 LEU A CA 1
ATOM 707 C C . LEU A 1 89 ? 1.272 -2.055 -0.691 1.00 97.06 89 LEU A C 1
ATOM 709 O O . LEU A 1 89 ? 1.797 -2.595 0.278 1.00 97.06 89 LEU A O 1
ATOM 713 N N . HIS A 1 90 ? 0.176 -1.305 -0.567 1.00 96.38 90 HIS A N 1
ATOM 714 C CA . HIS A 1 90 ? -0.435 -1.023 0.726 1.00 96.38 90 HIS A CA 1
ATOM 715 C C . HIS A 1 90 ? -0.937 -2.289 1.424 1.00 96.38 90 HIS A C 1
ATOM 717 O O . HIS A 1 90 ? -0.719 -2.437 2.622 1.00 96.38 90 HIS A O 1
ATOM 723 N N . ILE A 1 91 ? -1.560 -3.205 0.682 1.00 94.81 91 ILE A N 1
ATOM 724 C CA . ILE A 1 91 ? -2.149 -4.427 1.239 1.00 94.81 91 ILE A CA 1
ATOM 725 C C . ILE A 1 91 ? -1.089 -5.494 1.518 1.00 94.81 91 ILE A C 1
ATOM 727 O O . ILE A 1 91 ? -1.134 -6.160 2.556 1.00 94.81 91 ILE A O 1
ATOM 731 N N . HIS A 1 92 ? -0.108 -5.658 0.633 1.00 93.44 92 HIS A N 1
ATOM 732 C CA . HIS A 1 92 ? 0.782 -6.822 0.662 1.00 93.44 92 HIS A CA 1
ATOM 733 C C . HIS A 1 92 ? 2.156 -6.526 1.255 1.00 93.44 92 HIS A C 1
ATOM 735 O O . HIS A 1 92 ? 2.793 -7.438 1.776 1.00 93.44 92 HIS A O 1
ATOM 741 N N . GLN A 1 93 ? 2.597 -5.269 1.236 1.00 94.06 93 GLN A N 1
ATOM 742 C CA . GLN A 1 93 ? 3.961 -4.906 1.604 1.00 94.06 93 GLN A CA 1
ATOM 743 C C . GLN A 1 93 ? 4.012 -4.083 2.893 1.00 94.06 93 GLN A C 1
ATOM 745 O O . GLN A 1 93 ? 3.027 -3.489 3.342 1.00 94.06 93 GLN A O 1
ATOM 750 N N . ASP A 1 94 ? 5.186 -4.081 3.524 1.00 91.12 94 ASP A N 1
ATOM 751 C CA . ASP A 1 94 ? 5.501 -3.206 4.651 1.00 91.12 94 ASP A CA 1
ATOM 752 C C . ASP A 1 94 ? 6.481 -2.128 4.164 1.00 91.12 94 ASP A C 1
ATOM 754 O O . ASP A 1 94 ? 7.581 -2.484 3.730 1.00 91.12 94 ASP A O 1
ATOM 758 N N . PRO A 1 95 ? 6.135 -0.829 4.244 1.00 90.56 95 PRO A N 1
ATOM 759 C CA . PRO A 1 95 ? 7.007 0.255 3.784 1.00 90.56 95 PRO A CA 1
ATOM 760 C C . PRO A 1 95 ? 8.339 0.333 4.540 1.00 90.56 95 PRO A C 1
ATOM 762 O O . PRO A 1 95 ? 9.262 0.988 4.072 1.00 90.56 95 PRO A O 1
ATOM 765 N N . LYS A 1 96 ? 8.460 -0.313 5.708 1.00 90.62 96 LYS A N 1
ATOM 766 C CA . LYS A 1 96 ? 9.730 -0.407 6.442 1.00 90.62 96 LYS A CA 1
ATOM 767 C C . LYS A 1 96 ? 10.626 -1.546 5.964 1.00 90.62 96 LYS A C 1
ATOM 769 O O . LYS A 1 96 ? 11.810 -1.537 6.278 1.00 90.62 96 LYS A O 1
ATOM 774 N N . LYS A 1 97 ? 10.058 -2.545 5.286 1.00 92.00 97 LYS A N 1
ATOM 775 C CA . LYS A 1 97 ? 10.789 -3.724 4.804 1.00 92.00 97 LYS A CA 1
ATOM 776 C C . LYS A 1 97 ? 11.117 -3.615 3.325 1.00 92.00 97 LYS A C 1
ATOM 778 O O . LYS A 1 97 ? 12.232 -3.931 2.947 1.00 92.00 97 LYS A O 1
ATOM 783 N N . LEU A 1 98 ? 10.156 -3.166 2.517 1.00 94.94 98 LEU A N 1
ATOM 784 C CA . LEU A 1 98 ? 10.332 -2.978 1.083 1.00 94.94 98 LEU A CA 1
ATOM 785 C C . LEU A 1 98 ? 10.784 -1.539 0.808 1.00 94.94 98 LEU A C 1
ATOM 787 O O . LEU A 1 98 ? 9.973 -0.654 0.533 1.00 94.94 98 LEU A O 1
ATOM 791 N N . THR A 1 99 ? 12.089 -1.318 0.928 1.00 94.94 99 THR A N 1
ATOM 792 C CA . THR A 1 99 ? 12.773 -0.051 0.631 1.00 94.94 99 THR A CA 1
ATOM 793 C C . THR A 1 99 ? 13.669 -0.202 -0.595 1.00 94.94 99 THR A C 1
ATOM 795 O O . THR A 1 99 ? 13.999 -1.322 -0.981 1.00 94.94 99 THR A O 1
ATOM 798 N N . ILE A 1 100 ? 14.102 0.911 -1.198 1.00 94.56 100 ILE A N 1
ATOM 799 C CA . ILE A 1 100 ? 15.022 0.882 -2.349 1.00 94.56 100 ILE A CA 1
ATOM 800 C C . ILE A 1 100 ? 16.309 0.117 -2.000 1.00 94.56 100 ILE A C 1
ATOM 802 O O . ILE A 1 100 ? 16.731 -0.735 -2.779 1.00 94.56 100 ILE A O 1
ATOM 806 N N . ASP A 1 101 ? 16.865 0.344 -0.808 1.00 94.75 101 ASP A N 1
ATOM 807 C CA . ASP A 1 101 ? 18.086 -0.330 -0.347 1.00 94.75 101 ASP A CA 1
ATOM 808 C C . ASP A 1 101 ? 17.884 -1.843 -0.178 1.00 94.75 101 ASP A C 1
ATOM 810 O O . ASP A 1 101 ? 18.742 -2.636 -0.559 1.00 94.75 101 ASP A O 1
ATOM 814 N N . SER A 1 102 ? 16.713 -2.264 0.319 1.00 95.50 102 SER A N 1
ATOM 815 C CA . SER A 1 102 ? 16.407 -3.687 0.523 1.00 95.50 102 SER A CA 1
ATOM 816 C C . SER A 1 102 ? 16.370 -4.499 -0.779 1.00 95.50 102 SER A C 1
ATOM 818 O O . SER A 1 102 ? 16.576 -5.711 -0.748 1.00 95.50 102 SER A O 1
ATOM 820 N N . LEU A 1 103 ? 16.150 -3.851 -1.933 1.00 96.62 103 LEU A N 1
ATOM 821 C CA . LEU A 1 103 ? 16.041 -4.529 -3.231 1.00 96.62 103 LEU A CA 1
ATOM 822 C C . LEU A 1 103 ? 17.353 -5.196 -3.664 1.00 96.62 103 LEU A C 1
ATOM 824 O O . LEU A 1 103 ? 17.320 -6.178 -4.407 1.00 96.62 103 LEU A O 1
ATOM 828 N N . ALA A 1 104 ? 18.503 -4.674 -3.222 1.00 94.88 104 ALA A N 1
ATOM 829 C CA . ALA A 1 104 ? 19.811 -5.241 -3.546 1.00 94.88 104 ALA A CA 1
ATOM 830 C C . ALA A 1 104 ? 19.994 -6.648 -2.953 1.00 94.88 104 ALA A C 1
ATOM 832 O O . ALA A 1 104 ? 20.574 -7.526 -3.604 1.00 94.88 104 ALA A O 1
ATOM 833 N N . GLU A 1 105 ? 19.411 -6.879 -1.777 1.00 95.19 105 GLU A N 1
ATOM 834 C CA . GLU A 1 105 ? 19.481 -8.142 -1.037 1.00 95.19 105 GLU A CA 1
ATOM 835 C C . GLU A 1 105 ? 18.478 -9.186 -1.546 1.00 95.19 105 GLU A C 1
ATOM 837 O O . GLU A 1 105 ? 18.651 -10.382 -1.318 1.00 95.19 105 GLU A O 1
ATOM 842 N N . MET A 1 106 ? 17.448 -8.766 -2.287 1.00 96.25 106 MET A N 1
ATOM 843 C CA . MET A 1 106 ? 16.451 -9.682 -2.846 1.00 96.25 106 MET A CA 1
ATOM 844 C C . MET A 1 106 ? 17.057 -10.583 -3.923 1.00 96.25 106 MET A C 1
ATOM 846 O O . MET A 1 106 ? 17.939 -10.183 -4.696 1.00 96.25 106 MET A O 1
ATOM 850 N N . ASN A 1 107 ? 16.571 -11.818 -4.017 1.00 96.31 107 ASN A N 1
ATOM 851 C CA . ASN A 1 107 ? 16.971 -12.694 -5.108 1.00 96.31 107 ASN A CA 1
ATOM 852 C C . ASN A 1 107 ? 16.302 -12.243 -6.428 1.00 96.31 107 ASN A C 1
ATOM 854 O O . ASN A 1 107 ? 15.427 -11.374 -6.465 1.00 96.31 107 ASN A O 1
ATOM 858 N N . ARG A 1 108 ? 16.762 -12.798 -7.552 1.00 95.50 108 ARG A N 1
ATOM 859 C CA . ARG A 1 108 ? 16.245 -12.432 -8.877 1.00 95.50 108 ARG A CA 1
ATOM 860 C C . ARG A 1 108 ? 14.760 -12.790 -9.028 1.00 95.50 108 ARG A C 1
ATOM 862 O O . ARG A 1 108 ? 14.042 -12.024 -9.662 1.00 95.50 108 ARG A O 1
ATOM 869 N N . ASP A 1 109 ? 14.322 -13.911 -8.469 1.00 96.38 109 ASP A N 1
ATOM 870 C CA . ASP A 1 109 ? 12.964 -14.438 -8.622 1.00 96.38 109 ASP A CA 1
ATOM 871 C C . ASP A 1 109 ? 11.943 -13.612 -7.828 1.00 96.38 109 ASP A C 1
ATOM 873 O O . ASP A 1 109 ? 10.897 -13.256 -8.369 1.00 96.38 109 ASP A O 1
ATOM 877 N N . ASP A 1 110 ? 12.292 -13.165 -6.621 1.00 96.31 110 ASP A N 1
ATOM 878 C CA . ASP A 1 110 ? 11.470 -12.236 -5.839 1.00 96.31 110 ASP A CA 1
ATOM 879 C C . ASP A 1 110 ? 11.298 -10.901 -6.585 1.00 96.31 110 ASP A C 1
ATOM 881 O O . ASP A 1 110 ? 10.214 -10.318 -6.623 1.00 96.31 110 ASP A O 1
ATOM 885 N N . LEU A 1 111 ? 12.365 -10.415 -7.235 1.00 97.88 111 LEU A N 1
ATOM 886 C CA . LEU A 1 111 ? 12.310 -9.212 -8.070 1.00 97.88 111 LEU A CA 1
ATOM 887 C C . LEU A 1 111 ? 11.457 -9.422 -9.330 1.00 97.88 111 LEU A C 1
ATOM 889 O O . LEU A 1 111 ? 10.789 -8.487 -9.778 1.00 97.88 111 LEU A O 1
ATOM 893 N N . HIS A 1 112 ? 11.452 -10.628 -9.909 1.00 97.19 112 HIS A N 1
ATOM 894 C CA . HIS A 1 112 ? 10.535 -10.984 -10.999 1.00 97.19 112 HIS A CA 1
ATOM 895 C C . HIS A 1 112 ? 9.083 -10.940 -10.544 1.00 97.19 112 HIS A C 1
ATOM 897 O O . HIS A 1 112 ? 8.250 -10.380 -11.262 1.00 97.19 112 HIS A O 1
ATOM 903 N N . GLU A 1 113 ? 8.780 -11.503 -9.373 1.00 96.19 113 GLU A N 1
ATOM 904 C CA . GLU A 1 113 ? 7.431 -11.462 -8.815 1.00 96.19 113 GLU A CA 1
ATOM 905 C C . GLU A 1 113 ? 7.007 -10.020 -8.522 1.00 96.19 113 GLU A C 1
ATOM 907 O O . GLU A 1 113 ? 5.930 -9.605 -8.948 1.00 96.19 113 GLU A O 1
ATOM 912 N N . LEU A 1 114 ? 7.869 -9.213 -7.894 1.00 97.00 114 LEU A N 1
ATOM 913 C CA . LEU A 1 114 ? 7.589 -7.794 -7.662 1.00 97.00 114 LEU A CA 1
ATOM 914 C C . LEU A 1 114 ? 7.326 -7.043 -8.967 1.00 97.00 114 LEU A C 1
ATOM 916 O O . LEU A 1 114 ? 6.353 -6.297 -9.053 1.00 97.00 114 LEU A O 1
ATOM 920 N N . CYS A 1 115 ? 8.134 -7.259 -10.007 1.00 97.62 115 CYS A N 1
ATOM 921 C CA . CYS A 1 115 ? 7.869 -6.675 -11.319 1.00 97.62 115 CYS A CA 1
ATOM 922 C C . CYS A 1 115 ? 6.500 -7.103 -11.865 1.00 97.62 115 CYS A C 1
ATOM 924 O O . CYS A 1 115 ? 5.768 -6.253 -12.368 1.00 97.62 115 CYS A O 1
ATOM 926 N N . ALA A 1 116 ? 6.123 -8.379 -11.729 1.00 95.94 116 ALA A N 1
ATOM 927 C CA . ALA A 1 116 ? 4.815 -8.873 -12.160 1.00 95.94 116 ALA A CA 1
ATOM 928 C C . ALA A 1 116 ? 3.671 -8.126 -11.454 1.00 95.94 116 ALA A C 1
ATOM 930 O O . ALA A 1 116 ? 2.803 -7.552 -12.110 1.00 95.94 116 ALA A O 1
ATOM 931 N N . ARG A 1 117 ? 3.725 -8.069 -10.118 1.00 96.19 117 ARG A N 1
ATOM 932 C CA . ARG A 1 117 ? 2.715 -7.435 -9.255 1.00 96.19 117 ARG A CA 1
ATOM 933 C C . ARG A 1 117 ? 2.708 -5.906 -9.336 1.00 96.19 117 ARG A C 1
ATOM 935 O O . ARG A 1 117 ? 1.785 -5.257 -8.862 1.00 96.19 117 ARG A O 1
ATOM 942 N N . LEU A 1 118 ? 3.744 -5.301 -9.906 1.00 96.75 118 LEU A N 1
ATOM 943 C CA . LEU A 1 118 ? 3.812 -3.858 -10.140 1.00 96.75 118 LEU A CA 1
ATOM 944 C C . LEU A 1 118 ? 3.568 -3.497 -11.610 1.00 96.75 118 LEU A C 1
ATOM 946 O O . LEU A 1 118 ? 3.774 -2.346 -11.996 1.00 96.75 118 LEU A O 1
ATOM 950 N N . GLU A 1 119 ? 3.113 -4.444 -12.436 1.00 96.38 119 GLU A N 1
ATOM 951 C CA . GLU A 1 119 ? 2.856 -4.243 -13.871 1.00 96.38 119 GLU A CA 1
ATOM 952 C C . GLU A 1 119 ? 4.099 -3.705 -14.609 1.00 96.38 119 GLU A C 1
ATOM 954 O O . GLU A 1 119 ? 4.023 -2.794 -15.443 1.00 96.38 119 GLU A O 1
ATOM 959 N N . MET A 1 120 ? 5.275 -4.229 -14.259 1.00 97.38 120 MET A N 1
ATOM 960 C CA . MET A 1 120 ? 6.562 -3.874 -14.851 1.00 97.38 120 MET A CA 1
ATOM 961 C C . MET A 1 120 ? 7.120 -5.027 -15.697 1.00 97.38 120 MET A C 1
ATOM 963 O O . MET A 1 120 ? 6.894 -6.200 -15.387 1.00 97.38 120 MET A O 1
ATOM 967 N N . PRO A 1 121 ? 7.900 -4.730 -16.755 1.00 95.69 121 PRO A N 1
ATOM 968 C CA . PRO A 1 121 ? 8.577 -5.761 -17.530 1.00 95.69 121 PRO A CA 1
ATOM 969 C C . PRO A 1 121 ? 9.479 -6.642 -16.660 1.00 95.69 121 PRO A C 1
ATOM 971 O O . PRO A 1 121 ? 10.356 -6.147 -15.948 1.00 95.69 121 PRO A O 1
ATOM 974 N N . ARG A 1 122 ? 9.293 -7.958 -16.786 1.00 95.38 122 ARG A N 1
ATOM 975 C CA . ARG A 1 122 ? 10.068 -8.992 -16.081 1.00 95.38 122 ARG A CA 1
ATOM 976 C C . ARG A 1 122 ? 11.382 -9.350 -16.786 1.00 95.38 122 ARG A C 1
ATOM 978 O O . ARG A 1 122 ? 12.183 -10.113 -16.274 1.00 95.38 122 ARG A O 1
ATOM 985 N N . SER A 1 123 ? 11.639 -8.832 -17.981 1.00 93.06 123 SER A N 1
ATOM 986 C CA . SER A 1 123 ? 12.866 -9.142 -18.721 1.00 93.06 123 SER A CA 1
ATOM 987 C C . SER A 1 123 ? 14.087 -8.394 -18.168 1.00 93.06 123 SER A C 1
ATOM 989 O O . SER A 1 123 ? 13.973 -7.307 -17.596 1.00 93.06 123 SER A O 1
ATOM 991 N N . GLY A 1 124 ? 15.282 -8.951 -18.380 1.00 93.75 124 GLY A N 1
ATOM 992 C CA . GLY A 1 124 ? 16.548 -8.289 -18.051 1.00 93.75 124 GLY A CA 1
ATOM 993 C C . GLY A 1 124 ? 17.368 -8.963 -16.952 1.00 93.75 124 GLY A C 1
ATOM 994 O O . GLY A 1 124 ? 17.077 -10.084 -16.533 1.00 93.75 124 GLY A O 1
ATOM 995 N N . ASN A 1 125 ? 18.439 -8.297 -16.519 1.00 96.44 125 ASN A N 1
ATOM 996 C CA . ASN A 1 125 ? 19.294 -8.747 -15.415 1.00 96.44 125 ASN A CA 1
ATOM 997 C C . ASN A 1 125 ? 18.791 -8.242 -14.043 1.00 96.44 125 ASN A C 1
ATOM 999 O O . ASN A 1 125 ? 17.881 -7.417 -13.979 1.00 96.44 125 ASN A O 1
ATOM 1003 N N . LYS A 1 126 ? 19.367 -8.743 -12.937 1.00 96.75 126 LYS A N 1
ATOM 1004 C CA . LYS A 1 126 ? 18.948 -8.381 -11.565 1.00 96.75 126 LYS A CA 1
ATOM 1005 C C . LYS A 1 126 ? 18.962 -6.860 -11.350 1.00 96.75 126 LYS A C 1
ATOM 1007 O O . LYS A 1 126 ? 17.979 -6.311 -10.869 1.00 96.75 126 LYS A O 1
ATOM 1012 N N . THR A 1 127 ? 20.015 -6.173 -11.788 1.00 96.94 127 THR A N 1
ATOM 1013 C CA . THR A 1 127 ? 20.149 -4.711 -11.678 1.00 96.94 127 THR A CA 1
ATOM 1014 C C . THR A 1 127 ? 19.038 -3.961 -12.416 1.00 96.94 127 THR A C 1
ATOM 1016 O O . THR A 1 127 ? 18.488 -2.999 -11.888 1.00 96.94 127 THR A O 1
ATOM 1019 N N . GLN A 1 128 ? 18.654 -4.416 -13.612 1.00 97.62 128 GLN A N 1
ATOM 1020 C CA . GLN A 1 128 ? 17.541 -3.830 -14.365 1.00 97.62 128 GLN A CA 1
ATOM 1021 C C . GLN A 1 128 ? 16.192 -4.042 -13.662 1.00 97.62 128 GLN A C 1
ATOM 1023 O O . GLN A 1 128 ? 15.362 -3.134 -13.665 1.00 97.62 128 GLN A O 1
ATOM 1028 N N . LEU A 1 129 ? 15.965 -5.207 -13.043 1.00 98.06 129 LEU A N 1
ATOM 1029 C CA . LEU A 1 129 ? 14.755 -5.455 -12.249 1.00 98.06 129 LEU A CA 1
ATOM 1030 C C . LEU A 1 129 ? 14.710 -4.550 -11.009 1.00 98.06 129 LEU A C 1
ATOM 1032 O O . LEU A 1 129 ? 13.695 -3.892 -10.789 1.00 98.06 129 LEU A O 1
ATOM 1036 N N . ILE A 1 130 ? 15.825 -4.438 -10.274 1.00 98.06 130 ILE A N 1
ATOM 1037 C CA . ILE A 1 130 ? 15.965 -3.516 -9.135 1.00 98.06 130 ILE A CA 1
ATOM 1038 C C . ILE A 1 130 ? 15.624 -2.090 -9.562 1.00 98.06 130 ILE A C 1
ATOM 1040 O O . ILE A 1 130 ? 14.778 -1.463 -8.936 1.00 98.06 130 ILE A O 1
ATOM 1044 N N . GLY A 1 131 ? 16.217 -1.593 -10.653 1.00 97.94 131 GLY A N 1
ATOM 1045 C CA . GLY A 1 131 ? 15.974 -0.229 -11.130 1.00 97.94 131 GLY A CA 1
ATOM 1046 C C . GLY A 1 131 ? 14.498 0.054 -11.435 1.00 97.94 131 GLY A C 1
ATOM 1047 O O . GLY A 1 131 ? 13.998 1.133 -11.121 1.00 97.94 131 GLY A O 1
ATOM 1048 N N . ARG A 1 132 ? 13.765 -0.922 -11.987 1.00 97.69 132 ARG A N 1
ATOM 1049 C CA . ARG A 1 132 ? 12.324 -0.777 -12.259 1.00 97.69 132 ARG A CA 1
ATOM 1050 C C . ARG A 1 132 ? 11.494 -0.748 -10.984 1.00 97.69 132 ARG A C 1
ATOM 1052 O O . ARG A 1 132 ? 10.645 0.129 -10.848 1.00 97.69 132 ARG A O 1
ATOM 1059 N N . VAL A 1 133 ? 11.733 -1.685 -10.064 1.00 98.00 133 VAL A N 1
ATOM 1060 C CA . VAL A 1 133 ? 11.014 -1.723 -8.781 1.00 98.00 133 VAL A CA 1
ATOM 1061 C C . VAL A 1 133 ? 11.326 -0.466 -7.968 1.00 98.00 133 VAL A C 1
ATOM 1063 O O . VAL A 1 133 ? 10.401 0.173 -7.475 1.00 98.00 133 VAL A O 1
ATOM 1066 N N . ALA A 1 134 ? 12.593 -0.047 -7.913 1.00 97.94 134 ALA A N 1
ATOM 1067 C CA . ALA A 1 134 ? 13.017 1.194 -7.271 1.00 97.94 134 ALA A CA 1
ATOM 1068 C C . ALA A 1 134 ? 12.278 2.407 -7.851 1.00 97.94 134 ALA A C 1
ATOM 1070 O O . ALA A 1 134 ? 11.727 3.196 -7.091 1.00 97.94 134 ALA A O 1
ATOM 1071 N N . GLY A 1 135 ? 12.168 2.508 -9.181 1.00 97.69 135 GLY A N 1
ATOM 1072 C CA . GLY A 1 135 ? 11.404 3.573 -9.835 1.00 97.69 135 GLY A CA 1
ATOM 1073 C C . GLY A 1 135 ? 9.926 3.611 -9.424 1.00 97.69 135 GLY A C 1
ATOM 1074 O O . GLY A 1 135 ? 9.382 4.690 -9.187 1.00 97.69 135 GLY A O 1
ATOM 1075 N N . VAL A 1 136 ? 9.278 2.449 -9.269 1.00 97.81 136 VAL A N 1
ATOM 1076 C CA . VAL A 1 136 ? 7.897 2.374 -8.756 1.00 97.81 136 VAL A CA 1
ATOM 1077 C C . VAL A 1 136 ? 7.826 2.808 -7.290 1.00 97.81 136 VAL A C 1
ATOM 1079 O O . VAL A 1 136 ? 6.939 3.586 -6.937 1.00 97.81 136 VAL A O 1
ATOM 1082 N N . LEU A 1 137 ? 8.754 2.352 -6.442 1.00 97.31 137 LEU A N 1
ATOM 1083 C CA . LEU A 1 137 ? 8.798 2.746 -5.030 1.00 97.31 137 LEU A CA 1
ATOM 1084 C C . LEU A 1 137 ? 9.015 4.255 -4.867 1.00 97.31 137 LEU A C 1
ATOM 1086 O O . LEU A 1 137 ? 8.312 4.867 -4.066 1.00 97.31 137 LEU A O 1
ATOM 1090 N N . SER A 1 138 ? 9.901 4.862 -5.664 1.00 96.75 138 SER A N 1
ATOM 1091 C CA . SER A 1 138 ? 10.102 6.316 -5.702 1.00 96.75 138 SER A CA 1
ATOM 1092 C C . SER A 1 138 ? 8.839 7.058 -6.143 1.00 96.75 138 SER A C 1
ATOM 1094 O O . SER A 1 138 ? 8.436 8.022 -5.503 1.00 96.75 138 SER A O 1
ATOM 1096 N N . ASN A 1 139 ? 8.151 6.587 -7.189 1.00 96.50 139 ASN A N 1
ATOM 1097 C CA . ASN A 1 139 ? 6.897 7.201 -7.647 1.00 96.50 139 ASN A CA 1
ATOM 1098 C C . ASN A 1 139 ? 5.765 7.104 -6.604 1.00 96.50 139 ASN A C 1
ATOM 1100 O O . ASN A 1 139 ? 4.853 7.932 -6.566 1.00 96.50 139 ASN A O 1
ATOM 1104 N N . GLN A 1 140 ? 5.811 6.086 -5.744 1.00 96.12 140 GLN A N 1
ATOM 1105 C CA . GLN A 1 140 ? 4.828 5.860 -4.687 1.00 96.12 140 GLN A CA 1
ATOM 1106 C C . GLN A 1 140 ? 5.296 6.374 -3.319 1.00 96.12 140 GLN A C 1
ATOM 1108 O O . GLN A 1 140 ? 4.610 6.154 -2.320 1.00 96.12 140 GLN A O 1
ATOM 1113 N N . GLU A 1 141 ? 6.425 7.074 -3.231 1.00 93.12 141 GLU A N 1
ATOM 1114 C CA . GLU A 1 141 ? 6.975 7.520 -1.956 1.00 93.12 141 GLU A CA 1
ATOM 1115 C C . GLU A 1 141 ? 5.953 8.352 -1.157 1.00 93.12 141 GLU A C 1
ATOM 1117 O O . GLU A 1 141 ? 5.315 9.282 -1.655 1.00 93.12 141 GLU A O 1
ATOM 1122 N N . GLY A 1 142 ? 5.718 7.954 0.097 1.00 91.00 142 GLY A N 1
ATOM 1123 C CA . GLY A 1 142 ? 4.736 8.594 0.980 1.00 91.00 142 GLY A CA 1
ATOM 1124 C C . GLY A 1 142 ? 3.265 8.459 0.551 1.00 91.00 142 GLY A C 1
ATOM 1125 O O . GLY A 1 142 ? 2.387 9.011 1.218 1.00 91.00 142 GLY A O 1
ATOM 1126 N N . ALA A 1 143 ? 2.969 7.739 -0.535 1.00 93.38 143 ALA A N 1
ATOM 1127 C CA . ALA A 1 143 ? 1.621 7.583 -1.075 1.00 93.38 143 ALA A CA 1
ATOM 1128 C C . ALA A 1 143 ? 0.901 6.314 -0.589 1.00 93.38 143 ALA A C 1
ATOM 1130 O O . ALA A 1 143 ? -0.324 6.245 -0.702 1.00 93.38 143 ALA A O 1
ATOM 1131 N N . TRP A 1 144 ? 1.633 5.345 -0.034 1.00 93.75 144 TRP A N 1
ATOM 1132 C CA . TRP A 1 144 ? 1.129 4.076 0.505 1.00 93.75 144 TRP A CA 1
ATOM 1133 C C . TRP A 1 144 ? 1.674 3.809 1.912 1.00 93.75 144 TRP A C 1
ATOM 1135 O O . TRP A 1 144 ? 2.506 4.547 2.436 1.00 93.75 144 TRP A O 1
ATOM 1145 N N . GLY A 1 145 ? 1.171 2.754 2.554 1.00 89.50 145 GLY A N 1
ATOM 1146 C CA . GLY A 1 145 ? 1.699 2.243 3.825 1.00 89.50 145 GLY A CA 1
ATOM 1147 C C . GLY A 1 145 ? 1.364 3.077 5.069 1.00 89.50 145 GLY A C 1
ATOM 1148 O O . GLY A 1 145 ? 1.469 2.566 6.181 1.00 89.50 145 GLY A O 1
ATOM 1149 N N . ARG A 1 146 ? 0.925 4.333 4.910 1.00 90.69 146 ARG A N 1
ATOM 1150 C CA . ARG A 1 146 ? 0.529 5.214 6.016 1.00 90.69 146 ARG A CA 1
ATOM 1151 C C . ARG A 1 146 ? -0.747 5.987 5.697 1.00 90.69 146 ARG A C 1
ATOM 1153 O O . ARG A 1 146 ? -0.819 6.682 4.685 1.00 90.69 146 ARG A O 1
ATOM 1160 N N . ILE A 1 147 ? -1.698 5.962 6.631 1.00 89.81 147 ILE A N 1
ATOM 1161 C CA . ILE A 1 147 ? -2.909 6.791 6.557 1.00 89.81 147 ILE A CA 1
ATOM 1162 C C . ILE A 1 147 ? -2.555 8.288 6.584 1.00 89.81 147 ILE A C 1
ATOM 1164 O O . ILE A 1 147 ? -1.749 8.751 7.404 1.00 89.81 147 ILE A O 1
ATOM 1168 N N . LYS A 1 148 ? -3.203 9.064 5.710 1.00 90.12 148 LYS A N 1
ATOM 1169 C CA . LYS A 1 148 ? -3.077 10.523 5.618 1.00 90.12 148 LYS A CA 1
ATOM 1170 C C . LYS A 1 148 ? -3.407 11.213 6.943 1.00 90.12 148 LYS A C 1
ATOM 1172 O O . LYS A 1 148 ? -4.392 10.908 7.609 1.00 90.12 148 LYS A O 1
ATOM 1177 N N . ARG A 1 149 ? -2.639 12.259 7.273 1.00 84.81 149 ARG A N 1
ATOM 1178 C CA . ARG A 1 149 ? -2.872 13.080 8.479 1.00 84.81 149 ARG A CA 1
ATOM 1179 C C . ARG A 1 149 ? -4.266 13.710 8.524 1.00 84.81 149 ARG A C 1
ATOM 1181 O O . ARG A 1 149 ? -4.825 13.825 9.604 1.00 84.81 149 ARG A O 1
ATOM 1188 N N . SER A 1 150 ? -4.805 14.122 7.375 1.00 81.38 150 SER A N 1
ATOM 1189 C CA . SER A 1 150 ? -6.149 14.708 7.283 1.00 81.38 150 SER A CA 1
ATOM 1190 C C . SER A 1 150 ? -7.239 13.722 7.693 1.00 81.38 150 SER A C 1
ATOM 1192 O O . SER A 1 150 ? -8.181 14.113 8.357 1.00 81.38 150 SER A O 1
ATOM 1194 N N . VAL A 1 151 ? -7.071 12.445 7.348 1.00 82.94 151 VAL A N 1
ATOM 1195 C CA . VAL A 1 151 ? -7.999 11.371 7.712 1.00 82.94 151 VAL A CA 1
ATOM 1196 C C . VAL A 1 151 ? -7.921 11.092 9.217 1.00 82.94 151 VAL A C 1
ATOM 1198 O O . VAL A 1 151 ? -8.936 10.994 9.893 1.00 82.94 151 VAL A O 1
ATOM 1201 N N . LYS A 1 152 ? -6.704 11.080 9.775 1.00 76.56 152 LYS A N 1
ATOM 1202 C CA . LYS A 1 152 ? -6.464 10.864 11.212 1.00 76.56 152 LYS A CA 1
ATOM 1203 C C . LYS A 1 152 ? -7.003 11.954 12.141 1.00 76.56 152 LYS A C 1
ATOM 1205 O O . LYS A 1 152 ? -7.161 11.690 13.324 1.00 76.56 152 LYS A O 1
ATOM 1210 N N . ARG A 1 153 ? -7.237 13.174 11.653 1.00 71.19 153 ARG A N 1
ATOM 1211 C CA . ARG A 1 153 ? -7.791 14.265 12.476 1.00 71.19 153 ARG A CA 1
ATOM 1212 C C . ARG A 1 153 ? -9.322 14.267 12.524 1.00 71.19 153 ARG A C 1
ATOM 1214 O O . ARG A 1 153 ? -9.894 15.197 13.082 1.00 71.19 153 ARG A O 1
ATOM 1221 N N . GLY A 1 154 ? -9.962 13.249 11.942 1.00 56.16 154 GLY A N 1
ATOM 1222 C CA . GLY A 1 154 ? -11.366 13.318 11.565 1.00 56.16 154 GLY A CA 1
ATOM 1223 C C . GLY A 1 154 ? -11.540 14.327 10.432 1.00 56.16 154 GLY A C 1
ATOM 1224 O O . GLY A 1 154 ? -10.764 15.276 10.289 1.00 56.16 154 GLY A O 1
ATOM 1225 N N . SER A 1 155 ? -12.548 14.143 9.588 1.00 49.75 155 SER A N 1
ATOM 1226 C CA . SER A 1 155 ? -12.993 15.229 8.724 1.00 49.75 155 SER A CA 1
ATOM 1227 C C . SER A 1 155 ? -13.596 16.322 9.609 1.00 49.75 155 SER A C 1
ATOM 1229 O O . SER A 1 155 ? -14.814 16.432 9.731 1.00 49.75 155 SER A O 1
ATOM 1231 N N . THR A 1 156 ? -12.766 17.169 10.220 1.00 41.78 156 THR A N 1
ATOM 1232 C CA . THR A 1 156 ? -13.194 18.546 10.412 1.00 41.78 156 THR A CA 1
ATOM 1233 C C . THR A 1 156 ? -13.371 19.059 8.997 1.00 41.78 156 THR A C 1
ATOM 1235 O O . THR A 1 156 ? -12.405 19.331 8.282 1.00 41.78 156 THR A O 1
ATOM 1238 N N . SER A 1 157 ? -14.620 19.017 8.530 1.00 40.38 157 SER A N 1
ATOM 1239 C CA . SER A 1 157 ? -15.025 19.677 7.305 1.00 40.38 157 SER A CA 1
ATOM 1240 C C . SER A 1 157 ? -14.339 21.032 7.324 1.00 40.38 157 SER A C 1
ATOM 1242 O O . SER A 1 157 ? -14.490 21.799 8.279 1.00 40.38 157 SER A O 1
ATOM 1244 N N . SER A 1 158 ? -13.486 21.276 6.337 1.00 39.12 158 SER A N 1
ATOM 1245 C CA . SER A 1 158 ? -13.033 22.617 6.046 1.00 39.12 158 SER A CA 1
ATOM 1246 C C . SER A 1 158 ? -14.289 23.392 5.678 1.00 39.12 158 SER A C 1
ATOM 1248 O O . SER A 1 158 ? -14.659 23.461 4.509 1.00 39.12 158 SER A O 1
ATOM 1250 N N . VAL A 1 159 ? -14.970 23.947 6.679 1.00 37.31 159 VAL A N 1
ATOM 1251 C CA . VAL A 1 159 ? -15.727 25.169 6.474 1.00 37.31 159 VAL A CA 1
ATOM 1252 C C . VAL A 1 159 ? -14.709 26.118 5.852 1.00 37.31 159 VAL A C 1
ATOM 1254 O O . VAL A 1 159 ? -13.665 26.357 6.470 1.00 37.31 159 VAL A O 1
ATOM 1257 N N . PRO A 1 160 ? -14.906 26.574 4.605 1.00 39.38 160 PRO A N 1
ATOM 1258 C CA . PRO A 1 160 ? -14.071 27.633 4.091 1.00 39.38 160 PRO A CA 1
ATOM 1259 C C . PRO A 1 160 ? -14.294 28.805 5.040 1.00 39.38 160 PRO A C 1
ATOM 1261 O O . PRO A 1 160 ? -15.382 29.375 5.081 1.00 39.38 160 PRO A O 1
ATOM 1264 N N . THR A 1 161 ? -13.289 29.136 5.852 1.00 38.53 161 THR A N 1
ATOM 1265 C CA . THR A 1 161 ? -13.228 30.443 6.490 1.00 38.53 161 THR A CA 1
ATOM 1266 C C . THR A 1 161 ? -13.257 31.435 5.342 1.00 38.53 161 THR A C 1
ATOM 1268 O O . THR A 1 161 ? -12.258 31.628 4.647 1.00 38.53 161 THR A O 1
ATOM 1271 N N . THR A 1 162 ? -14.431 32.008 5.093 1.00 41.91 162 THR A N 1
ATOM 1272 C CA . THR A 1 162 ? -14.587 33.213 4.298 1.00 41.91 162 THR A CA 1
ATOM 1273 C C . THR A 1 162 ? -13.622 34.218 4.896 1.00 41.91 162 THR A C 1
ATOM 1275 O O . THR A 1 162 ? -13.805 34.691 6.018 1.00 41.91 162 THR A O 1
ATOM 1278 N N . LYS A 1 163 ? -12.526 34.459 4.181 1.00 41.62 163 LYS A N 1
ATOM 1279 C CA . LYS A 1 163 ? -11.581 35.526 4.483 1.00 41.62 163 LYS A CA 1
ATOM 1280 C C . LYS A 1 163 ? -12.424 36.806 4.607 1.00 41.62 163 LYS A C 1
ATOM 1282 O O . LYS A 1 163 ? -13.158 37.086 3.659 1.00 41.62 163 LYS A O 1
ATOM 1287 N N . PRO A 1 164 ? -12.401 37.544 5.731 1.00 42.31 164 PRO A N 1
ATOM 1288 C CA . PRO A 1 164 ? -13.122 38.804 5.813 1.00 42.31 164 PRO A CA 1
ATOM 1289 C C . PRO A 1 164 ? -12.562 39.718 4.729 1.00 42.31 164 PRO A C 1
ATOM 1291 O O . PRO A 1 164 ? -11.363 40.008 4.715 1.00 42.31 164 PRO A O 1
ATOM 1294 N N . THR A 1 165 ? -13.408 40.100 3.778 1.00 49.12 165 THR A N 1
ATOM 1295 C CA . THR A 1 165 ? -13.096 41.143 2.807 1.00 49.12 165 THR A CA 1
ATOM 1296 C C . THR A 1 165 ? -12.710 42.392 3.602 1.00 49.12 165 THR A C 1
ATOM 1298 O O . THR A 1 165 ? -13.500 42.813 4.452 1.00 49.12 165 THR A O 1
ATOM 1301 N N . PRO A 1 166 ? -11.513 42.973 3.408 1.00 62.03 166 PRO A N 1
ATOM 1302 C CA . PRO A 1 166 ? -11.201 44.244 4.040 1.00 62.03 166 PRO A CA 1
ATOM 1303 C C . PRO A 1 166 ? -12.196 45.303 3.532 1.00 62.03 166 PRO A C 1
ATOM 1305 O O . PRO A 1 166 ? -12.548 45.278 2.348 1.00 62.03 166 PRO A O 1
ATOM 1308 N N . PRO A 1 167 ? -12.689 46.199 4.405 1.00 61.59 167 PRO A N 1
ATOM 1309 C CA . PRO A 1 167 ? -13.611 47.252 4.003 1.00 61.59 167 PRO A CA 1
ATOM 1310 C C . PRO A 1 167 ? -12.968 48.131 2.916 1.00 61.59 167 PRO A C 1
ATOM 1312 O O . PRO A 1 167 ? -11.754 48.356 2.960 1.00 61.59 167 PRO A O 1
ATOM 1315 N N . PRO A 1 168 ? -13.749 48.608 1.929 1.00 57.19 168 PRO A N 1
ATOM 1316 C CA . PRO A 1 168 ? -13.226 49.451 0.864 1.00 57.19 168 PRO A CA 1
ATOM 1317 C C . PRO A 1 168 ? -12.605 50.721 1.456 1.00 57.19 168 PRO A C 1
ATOM 1319 O O . PRO A 1 168 ? -13.217 51.402 2.281 1.00 57.19 168 PRO A O 1
ATOM 1322 N N . ALA A 1 169 ? -11.370 51.012 1.047 1.00 62.16 169 ALA A N 1
ATOM 1323 C CA . ALA A 1 169 ? -10.671 52.236 1.412 1.00 62.16 169 ALA A CA 1
ATOM 1324 C C . ALA A 1 169 ? -11.440 53.465 0.883 1.00 62.16 169 ALA A C 1
ATOM 1326 O O . ALA A 1 169 ? -11.976 53.405 -0.228 1.00 62.16 169 ALA A O 1
ATOM 1327 N N . PRO A 1 170 ? -11.506 54.573 1.644 1.00 54.56 170 PRO A N 1
ATOM 1328 C CA . PRO A 1 170 ? -12.150 55.794 1.183 1.00 54.56 170 PRO A CA 1
ATOM 1329 C C . PRO A 1 170 ? -11.413 56.347 -0.041 1.00 54.56 170 PRO A C 1
ATOM 1331 O O . PRO A 1 170 ? -10.195 56.524 -0.031 1.00 54.56 170 PRO A O 1
ATOM 1334 N N . ILE A 1 171 ? -12.179 56.602 -1.100 1.00 56.75 171 ILE A N 1
ATOM 1335 C CA . ILE A 1 171 ? -11.732 57.280 -2.315 1.00 56.75 171 ILE A CA 1
ATOM 1336 C C . ILE A 1 171 ? -11.381 58.717 -1.920 1.00 56.75 171 ILE A C 1
ATOM 1338 O O . ILE A 1 171 ? -12.263 59.506 -1.591 1.00 56.75 171 ILE A O 1
ATOM 1342 N N . VAL A 1 172 ? -10.090 59.044 -1.918 1.00 57.28 172 VAL A N 1
ATOM 1343 C CA . VAL A 1 172 ? -9.617 60.428 -1.840 1.00 57.28 172 VAL A CA 1
ATOM 1344 C C . VAL A 1 172 ? -9.613 60.973 -3.264 1.00 57.28 172 VAL A C 1
ATOM 1346 O O . VAL A 1 172 ? -8.847 60.509 -4.108 1.00 57.28 172 VAL A O 1
ATOM 1349 N N . SER A 1 173 ? -10.513 61.916 -3.535 1.00 56.91 173 SER A N 1
ATOM 1350 C CA . SER A 1 173 ? -10.573 62.654 -4.797 1.00 56.91 173 SER A CA 1
ATOM 1351 C C . SER A 1 173 ? -9.275 63.447 -5.018 1.00 56.91 173 SER A C 1
ATOM 1353 O O . SER A 1 173 ? -8.792 64.068 -4.067 1.00 56.91 173 SER A O 1
ATOM 1355 N N . PRO A 1 174 ? -8.705 63.467 -6.236 1.00 57.00 174 PRO A N 1
ATOM 1356 C CA . PRO A 1 174 ? -7.554 64.309 -6.544 1.00 57.00 174 PRO A CA 1
ATOM 1357 C C . PRO A 1 174 ? -7.941 65.789 -6.477 1.00 57.00 174 PRO A C 1
ATOM 1359 O O . PRO A 1 174 ? -8.938 66.201 -7.065 1.00 57.00 174 PRO A O 1
ATOM 1362 N N . ILE A 1 175 ? -7.143 66.567 -5.751 1.00 56.66 175 ILE A N 1
ATOM 1363 C CA . ILE A 1 175 ? -7.186 68.030 -5.736 1.00 56.66 175 ILE A CA 1
ATOM 1364 C C . ILE A 1 175 ? -6.529 68.506 -7.037 1.00 56.66 175 ILE A C 1
ATOM 1366 O O . ILE A 1 175 ? -5.368 68.178 -7.288 1.00 56.66 175 ILE A O 1
ATOM 1370 N N . GLU A 1 176 ? -7.281 69.235 -7.863 1.00 52.62 176 GLU A N 1
ATOM 1371 C CA . GLU A 1 176 ? -6.757 70.013 -8.990 1.00 52.62 176 GLU A CA 1
ATOM 1372 C C . GLU A 1 176 ? -5.721 71.013 -8.465 1.00 52.62 176 GLU A C 1
ATOM 1374 O O . GLU A 1 176 ? -6.019 71.840 -7.605 1.00 52.62 176 GLU A O 1
ATOM 1379 N N . ILE A 1 177 ? -4.490 70.910 -8.966 1.00 53.50 177 ILE A N 1
ATOM 1380 C CA . ILE A 1 177 ? -3.476 71.947 -8.797 1.00 53.50 177 ILE A CA 1
ATOM 1381 C C . ILE A 1 177 ? -3.513 72.763 -10.083 1.00 53.50 177 ILE A C 1
ATOM 1383 O O . ILE A 1 177 ? -3.038 72.319 -11.126 1.00 53.50 177 ILE A O 1
ATOM 1387 N N . GLU A 1 178 ? -4.155 73.921 -9.979 1.00 49.78 178 GLU A N 1
ATOM 1388 C CA . GLU A 1 178 ? -4.124 75.011 -10.947 1.00 49.78 178 GLU A CA 1
ATOM 1389 C C . GLU A 1 178 ? -2.667 75.476 -11.123 1.00 49.78 178 GLU A C 1
ATOM 1391 O O . GLU A 1 178 ? -1.997 75.843 -10.154 1.00 49.78 178 GLU A O 1
ATOM 1396 N N . GLU A 1 179 ? -2.165 75.424 -12.359 1.00 47.97 179 GLU A N 1
ATOM 1397 C CA . GLU A 1 179 ? -0.963 76.151 -12.770 1.00 47.97 179 GLU A CA 1
ATOM 1398 C C . GLU A 1 179 ? -1.226 77.655 -12.639 1.00 47.97 179 GLU A C 1
ATOM 1400 O O . GLU A 1 179 ? -2.258 78.163 -13.076 1.00 47.97 179 GLU A O 1
ATOM 1405 N N . SER A 1 180 ? -0.279 78.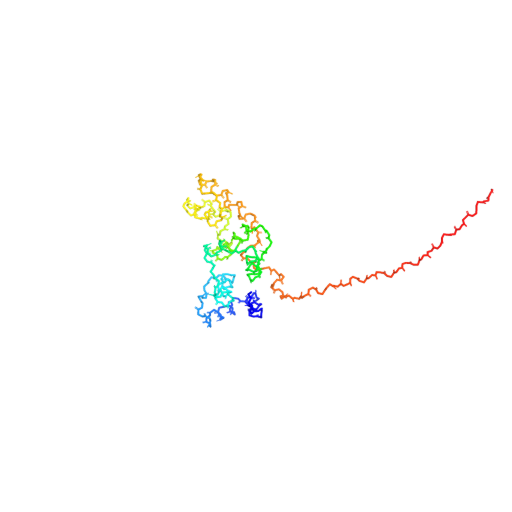391 -12.066 1.00 49.81 180 SER A N 1
ATOM 1406 C CA . SER A 1 180 ? -0.217 79.846 -12.195 1.00 49.81 180 SER A CA 1
ATOM 1407 C C . SER A 1 180 ? 1.248 80.282 -12.189 1.00 49.81 180 SER A C 1
ATOM 1409 O O . SER A 1 180 ? 1.948 80.050 -11.205 1.00 49.81 180 SER A O 1
ATOM 1411 N N . GLU A 1 181 ? 1.637 80.814 -13.354 1.00 47.00 181 GLU A N 1
ATOM 1412 C CA . GLU A 1 181 ? 2.751 81.713 -13.732 1.00 47.00 181 GLU A CA 1
ATOM 1413 C C . GLU A 1 181 ? 3.913 81.982 -12.763 1.00 47.00 181 GLU A C 1
ATOM 1415 O O . GLU A 1 181 ? 3.696 82.505 -11.646 1.00 47.00 181 GLU A O 1
#

Foldseek 3Di:
DDFPVVVLLCLQAPDLVVLLVLCVVLVHDSDDDSLLSSLRCCCVPGVVPQDLPLVSLVPDDLVRLLVVLVSSQFDSDDDSLLSQLQSLCQNPHAPVCDALVNLVVDDLVVLLVLCVSSVHDSDDDSVVSSVVSNVSCVVCPRRHNHHDPCSNVPPPPCPPPPDPDPPDDDDDDDDDDDDDD

Radius of gyration: 24.94 Å; chains: 1; bounding box: 43×96×40 Å

pLDDT: mean 87.12, std 16.68, range [37.31, 98.25]